Protein AF-V5GLG1-F1 (afdb_monomer_lite)

Radius of gyration: 17.47 Å; chains: 1; bounding box: 45×28×52 Å

Secondary structure (DSSP, 8-state):
---EEEEEEEETTTTEEE-PPPPS---HHHHHHHHHHHHHHHHHHHHHHHHHHHHTS-HHHHTT--S-GGGGG--EEEEEEEEE-SS-TTT---EEEEEEEEEEE-SSS-EEEEEEEETTS-HHHHHHHHHTTS----

Foldseek 3Di:
DDFFLWKWKDDPPVRDIDTDPDDPPPFPVSVVLVVVLVVVVVVVVVLVVVLVVVCPDDPVVVVVDPDDPVSVPDFKDKDKDKDFDPVDPDDSPDIWIKMWMKGWDPPPHTMIIITIGTPPDDPVVVVCSVCVPVPPDD

InterPro domains:
  IPR039151 Protein inturned [PTHR21082] (1-136)
  IPR043989 CCZ1/INTU/HPS4, third Longin domain [PF19033] (2-131)

pLDDT: mean 79.51, std 13.22, range [34.41, 96.25]

Organism: Anoplophora glabripennis (NCBI:txid217634)

Sequence (138 aa):
DNVLYHFVQLDTTEGILL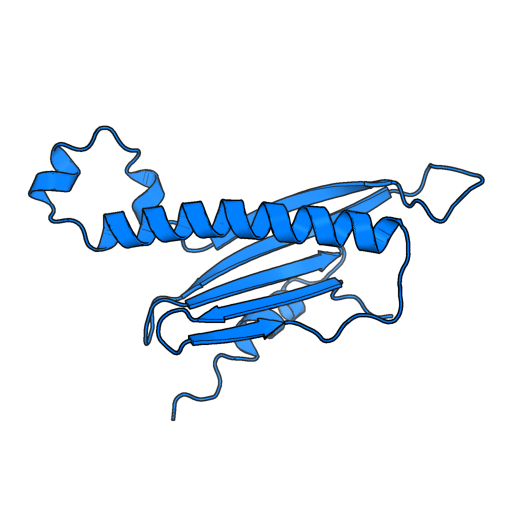CPPESKLQTQTYELILNNFRRCCQQIHTLFQNTLRFKNMPAQDMAKSVMNKSLIAIKEHGIIFECPYLEDKETKKYKVSYWVVGRLFYVPHPREMYVCYQDSIPQNLIEIAFKMNMGSMS

Structure (mmCIF, N/CA/C/O backbone):
data_AF-V5GLG1-F1
#
_entry.id   AF-V5GLG1-F1
#
loop_
_atom_site.group_PDB
_atom_site.id
_atom_site.type_symbol
_atom_site.label_atom_id
_atom_site.label_alt_id
_atom_site.label_comp_id
_atom_site.label_asym_id
_atom_site.label_entity_id
_atom_site.label_seq_id
_atom_site.pdbx_PDB_ins_code
_atom_site.Cartn_x
_atom_site.Cartn_y
_atom_site.Cartn_z
_atom_site.occupancy
_atom_site.B_iso_or_equiv
_atom_site.auth_seq_id
_atom_site.auth_comp_id
_atom_site.auth_asym_id
_atom_site.auth_atom_id
_atom_site.pdbx_PDB_model_num
ATOM 1 N N . ASP A 1 1 ? -15.078 -10.731 12.352 1.00 42.09 1 ASP A N 1
ATOM 2 C CA . ASP A 1 1 ? -14.175 -9.565 12.398 1.00 42.09 1 ASP A CA 1
ATOM 3 C C . ASP A 1 1 ? -13.697 -9.195 11.008 1.00 42.09 1 ASP A C 1
ATOM 5 O O . ASP A 1 1 ? -13.301 -10.077 10.256 1.00 42.09 1 ASP A O 1
ATOM 9 N N . ASN A 1 2 ? -13.802 -7.914 10.646 1.00 49.03 2 ASN A N 1
ATOM 10 C CA . ASN A 1 2 ? -13.253 -7.372 9.401 1.00 49.03 2 ASN A CA 1
ATOM 11 C C . ASN A 1 2 ? -11.792 -7.004 9.649 1.00 49.03 2 ASN A C 1
ATOM 13 O O . ASN A 1 2 ? -11.510 -6.136 10.468 1.00 49.03 2 ASN A O 1
ATOM 17 N N . VAL A 1 3 ? -10.878 -7.685 8.966 1.00 58.78 3 VAL A N 1
ATOM 18 C CA . VAL A 1 3 ? -9.446 -7.668 9.312 1.00 58.78 3 VAL A CA 1
ATOM 19 C C . VAL A 1 3 ? -8.579 -6.980 8.238 1.00 58.78 3 VAL A C 1
ATOM 21 O O . VAL A 1 3 ? -7.385 -6.744 8.419 1.00 58.78 3 VAL A O 1
ATOM 24 N N . LEU A 1 4 ? -9.215 -6.599 7.127 1.00 60.56 4 LEU A N 1
ATOM 25 C CA . LEU A 1 4 ? -8.702 -5.680 6.117 1.00 60.56 4 LEU A CA 1
ATOM 26 C C . LEU A 1 4 ? -9.282 -4.293 6.407 1.00 60.56 4 LEU A C 1
ATOM 28 O O . LEU A 1 4 ? -10.503 -4.131 6.392 1.00 60.56 4 LEU A O 1
ATOM 32 N N . TYR A 1 5 ? -8.426 -3.299 6.650 1.00 66.19 5 TYR A N 1
ATOM 33 C CA . TYR A 1 5 ? -8.899 -1.936 6.897 1.00 66.19 5 TYR A CA 1
ATOM 34 C C . TYR A 1 5 ? -9.304 -1.255 5.592 1.00 66.19 5 TYR A C 1
ATOM 36 O O . TYR A 1 5 ? -10.395 -0.690 5.523 1.00 66.19 5 TYR A O 1
ATOM 44 N N . HIS A 1 6 ? -8.448 -1.331 4.564 1.00 66.00 6 HIS A N 1
ATOM 45 C CA . HIS A 1 6 ? -8.675 -0.711 3.257 1.00 66.00 6 HIS A CA 1
ATOM 46 C C . HIS A 1 6 ? -7.876 -1.360 2.126 1.00 66.00 6 HIS A C 1
ATOM 48 O O . HIS A 1 6 ? -6.785 -1.889 2.330 1.00 66.00 6 HIS A O 1
ATOM 54 N N . PHE A 1 7 ? -8.411 -1.249 0.912 1.00 76.50 7 PHE A N 1
ATOM 55 C CA . PHE A 1 7 ? -7.797 -1.711 -0.328 1.00 76.50 7 PHE A CA 1
ATOM 56 C C . PHE A 1 7 ? -8.034 -0.686 -1.431 1.00 76.50 7 PHE A C 1
ATOM 58 O O . PHE A 1 7 ? -9.177 -0.287 -1.635 1.00 76.50 7 PHE A O 1
ATOM 65 N N . VAL A 1 8 ? -6.989 -0.280 -2.148 1.00 78.88 8 VAL A N 1
ATOM 66 C CA . VAL A 1 8 ? -7.105 0.595 -3.319 1.00 78.88 8 VAL A CA 1
ATOM 67 C C . VAL A 1 8 ? -6.268 0.038 -4.463 1.00 78.88 8 VAL A C 1
ATOM 69 O O . VAL A 1 8 ? -5.098 -0.291 -4.278 1.00 78.88 8 VAL A O 1
ATOM 72 N N . GLN A 1 9 ? -6.842 -0.017 -5.660 1.00 81.31 9 GLN A N 1
ATOM 73 C CA . GLN A 1 9 ? -6.105 -0.281 -6.893 1.00 81.31 9 GLN A CA 1
ATOM 74 C C . GLN A 1 9 ? -6.153 0.951 -7.786 1.00 81.31 9 GLN A C 1
ATOM 76 O O . GLN A 1 9 ? -7.229 1.497 -8.026 1.00 81.31 9 GLN A O 1
ATOM 81 N N . LEU A 1 10 ? -4.990 1.340 -8.300 1.00 78.12 10 LEU A N 1
ATOM 82 C CA . LEU A 1 10 ? -4.834 2.426 -9.251 1.00 78.12 10 LEU A CA 1
ATOM 83 C C . LEU A 1 10 ? -4.225 1.891 -10.549 1.00 78.12 10 LEU A C 1
ATOM 85 O O . LEU A 1 10 ? -3.095 1.399 -10.572 1.00 78.12 10 LEU A O 1
ATOM 89 N N . ASP A 1 11 ? -4.977 2.042 -11.630 1.00 78.69 11 ASP A N 1
ATOM 90 C CA . ASP A 1 11 ? -4.545 1.787 -12.994 1.00 78.69 11 ASP A CA 1
ATOM 91 C C . ASP A 1 11 ? -4.683 3.068 -13.814 1.00 78.69 11 ASP A C 1
ATOM 93 O O . ASP A 1 11 ? -5.767 3.447 -14.261 1.00 78.69 11 ASP A O 1
ATOM 97 N N . THR A 1 12 ? -3.575 3.783 -13.980 1.00 72.00 12 THR A N 1
ATOM 98 C CA . THR A 1 12 ? -3.570 5.040 -14.735 1.00 72.00 12 THR A CA 1
ATOM 99 C C . THR A 1 12 ? -3.608 4.822 -16.245 1.00 72.00 12 THR A C 1
ATOM 101 O O . THR A 1 12 ? -3.915 5.766 -16.968 1.00 72.00 12 THR A O 1
ATOM 104 N N . THR A 1 13 ? -3.319 3.607 -16.724 1.00 67.50 13 THR A N 1
ATOM 105 C CA . THR A 1 13 ? -3.329 3.273 -18.155 1.00 67.50 13 THR A CA 1
ATOM 106 C C . THR A 1 13 ? -4.757 3.037 -18.633 1.00 67.50 13 THR A C 1
ATOM 108 O O . THR A 1 13 ? -5.153 3.552 -19.675 1.00 67.50 13 THR A O 1
ATOM 111 N N . GLU A 1 14 ? -5.545 2.302 -17.848 1.00 70.19 14 GLU A N 1
ATOM 112 C CA . GLU A 1 14 ? -6.954 2.012 -18.144 1.00 70.19 14 GLU A CA 1
ATOM 113 C C . GLU A 1 14 ? -7.921 3.036 -17.528 1.00 70.19 14 GLU A C 1
ATOM 115 O O . GLU A 1 14 ? -9.118 3.009 -17.807 1.00 70.19 14 GLU A O 1
ATOM 120 N N . GLY A 1 15 ? -7.418 3.959 -16.699 1.00 68.50 15 GLY A N 1
ATOM 121 C CA . GLY A 1 15 ? -8.235 4.956 -16.005 1.00 68.50 15 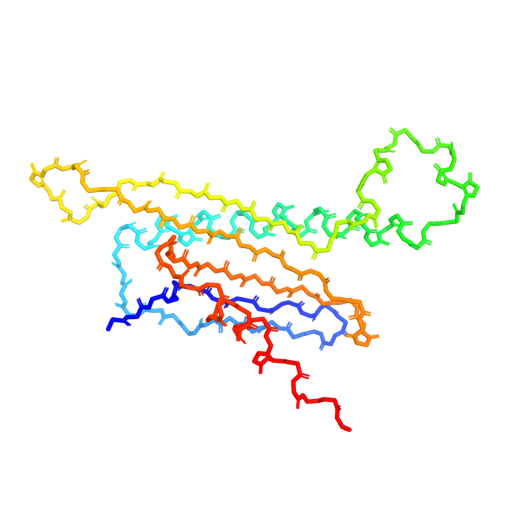GLY A CA 1
ATOM 122 C C . GLY A 1 15 ? -9.093 4.363 -14.883 1.00 68.50 15 GLY A C 1
ATOM 123 O O . GLY A 1 15 ? -10.145 4.912 -14.558 1.00 68.50 15 GLY A O 1
ATOM 124 N N . ILE A 1 16 ? -8.666 3.242 -14.293 1.00 74.12 16 ILE A N 1
ATOM 125 C CA . ILE A 1 16 ? -9.419 2.513 -13.269 1.00 74.12 16 ILE A CA 1
ATOM 126 C C . ILE A 1 16 ? -8.905 2.892 -11.878 1.00 74.12 16 ILE A C 1
ATOM 128 O O . ILE A 1 16 ? -7.731 2.713 -11.550 1.00 74.12 16 ILE A O 1
ATOM 132 N N . LEU A 1 17 ? -9.816 3.353 -11.022 1.00 73.81 17 LEU A N 1
ATOM 133 C CA . LEU A 1 17 ? -9.602 3.475 -9.582 1.00 73.81 17 LEU A CA 1
ATOM 134 C C . LEU A 1 17 ? -10.618 2.586 -8.867 1.00 73.81 17 LEU A C 1
ATOM 136 O O . LEU A 1 17 ? -11.814 2.872 -8.882 1.00 73.81 17 LEU A O 1
ATOM 140 N N . LEU A 1 18 ? -10.142 1.523 -8.222 1.00 73.88 18 LEU A N 1
ATOM 141 C CA . LEU A 1 18 ? -10.969 0.707 -7.336 1.00 73.88 18 LEU A CA 1
ATOM 142 C C . LEU A 1 18 ? -10.694 1.140 -5.906 1.00 73.88 18 LEU A C 1
ATOM 144 O O . LEU A 1 18 ? -9.579 0.987 -5.411 1.00 73.88 18 LEU A O 1
ATOM 148 N N . CYS A 1 19 ? -11.715 1.666 -5.246 1.00 72.62 19 CYS A N 1
ATOM 149 C CA . CYS A 1 19 ? -11.697 1.983 -3.829 1.00 72.62 19 CYS A CA 1
ATOM 150 C C . CYS A 1 19 ? -12.812 1.202 -3.122 1.00 72.62 19 CYS A C 1
ATOM 152 O O . CYS A 1 19 ? -13.821 0.854 -3.743 1.00 72.62 19 CYS A O 1
ATOM 154 N N . PRO A 1 20 ? -12.644 0.883 -1.831 1.00 67.31 20 PRO A N 1
ATOM 155 C CA . PRO A 1 20 ? -13.701 0.232 -1.089 1.00 67.31 20 PRO A CA 1
ATOM 156 C C . PRO A 1 20 ? -14.831 1.252 -0.859 1.00 67.31 20 PRO A C 1
ATOM 158 O O . PRO A 1 20 ? -14.553 2.451 -0.742 1.00 67.31 20 PRO A O 1
ATOM 161 N N . PRO A 1 21 ? -16.096 0.808 -0.781 1.00 64.19 21 PRO A N 1
ATOM 162 C CA . PRO A 1 21 ? -17.199 1.696 -0.435 1.00 64.19 21 PRO A CA 1
ATOM 163 C C . PRO A 1 21 ? -16.956 2.335 0.937 1.00 64.19 21 PRO A C 1
ATOM 165 O O . PRO A 1 21 ? -16.276 1.750 1.786 1.00 64.19 21 PRO A O 1
ATOM 168 N N . GLU A 1 22 ? -17.516 3.527 1.160 1.00 63.28 22 GLU A N 1
ATOM 169 C CA . GLU A 1 22 ? -17.405 4.209 2.451 1.00 63.28 22 GLU A CA 1
ATOM 170 C C . GLU A 1 22 ? -17.842 3.275 3.586 1.00 63.28 22 GLU A C 1
ATOM 172 O O . GLU A 1 22 ? -18.948 2.723 3.596 1.00 63.28 22 GLU A O 1
ATOM 177 N N . SER A 1 23 ? -16.932 3.060 4.536 1.00 62.09 23 SER A N 1
ATOM 178 C CA . SER A 1 23 ? -17.205 2.227 5.696 1.00 62.09 23 SER A CA 1
ATOM 179 C C . SER A 1 23 ? -18.205 2.931 6.605 1.00 62.09 23 SER A C 1
ATOM 181 O O . SER A 1 23 ? -18.049 4.104 6.938 1.00 62.09 23 SER A O 1
ATOM 183 N N . LYS A 1 24 ? -19.214 2.191 7.071 1.00 59.44 24 LYS A N 1
ATOM 184 C CA . LYS A 1 24 ? -20.166 2.683 8.080 1.00 59.44 24 LYS A CA 1
ATOM 185 C C . LYS A 1 24 ? -19.531 2.828 9.472 1.00 59.44 24 LYS A C 1
ATOM 187 O O . LYS A 1 24 ? -20.152 3.395 10.366 1.00 59.44 24 LYS A O 1
ATOM 192 N N . LEU A 1 25 ? -18.317 2.304 9.670 1.00 62.00 25 LEU A N 1
ATOM 193 C CA . LEU A 1 25 ? -17.547 2.421 10.908 1.00 62.00 25 LEU A CA 1
ATOM 194 C C . LEU A 1 25 ? -16.728 3.720 10.882 1.00 62.00 25 LEU A C 1
ATOM 196 O O . LEU A 1 25 ? -15.540 3.711 10.577 1.00 62.00 25 LEU A O 1
ATOM 200 N N . GLN A 1 26 ? -17.372 4.841 11.203 1.00 67.00 26 GLN A N 1
ATOM 201 C CA . GLN A 1 26 ? -16.717 6.145 11.365 1.00 67.00 26 GLN A CA 1
ATOM 202 C C . GLN A 1 26 ? -16.169 6.300 12.790 1.00 67.00 26 GLN A C 1
ATOM 204 O O . GLN A 1 26 ? -16.698 7.063 13.600 1.00 67.00 26 GLN A O 1
ATOM 209 N N . THR A 1 27 ? -15.140 5.525 13.134 1.00 82.00 27 THR A N 1
ATOM 210 C CA . THR A 1 27 ? -14.449 5.674 14.423 1.00 82.00 27 THR A CA 1
ATOM 211 C C . THR A 1 27 ? -13.242 6.607 14.283 1.00 82.00 27 THR A C 1
ATOM 213 O O . THR A 1 27 ? -12.683 6.760 13.196 1.00 82.00 27 THR A O 1
ATOM 216 N N . GLN A 1 28 ? -12.818 7.250 15.375 1.00 85.81 28 GLN A N 1
ATOM 217 C CA . GLN A 1 28 ? -11.699 8.202 15.338 1.00 85.81 28 GLN A CA 1
ATOM 218 C C . GLN A 1 28 ? -10.377 7.517 14.969 1.00 85.81 28 GLN A C 1
ATOM 220 O O . GLN A 1 28 ? -9.571 8.079 14.226 1.00 85.81 28 GLN A O 1
ATOM 225 N N . THR A 1 29 ? -10.158 6.291 15.446 1.00 86.31 29 THR A N 1
ATOM 226 C CA . THR A 1 29 ? -9.000 5.479 15.069 1.00 86.31 29 THR A CA 1
ATOM 227 C C . THR A 1 29 ? -9.043 5.092 13.601 1.00 86.31 29 THR A C 1
ATOM 229 O O . THR A 1 29 ? -8.013 5.175 12.937 1.00 86.31 29 THR A O 1
ATOM 232 N N . TYR A 1 30 ? -10.208 4.727 13.064 1.00 84.88 30 TYR A N 1
ATOM 233 C CA . TYR A 1 30 ? -10.320 4.387 11.649 1.00 84.88 30 TYR A CA 1
ATOM 234 C C . TYR A 1 30 ? -10.017 5.583 10.740 1.00 84.88 30 TYR A C 1
ATOM 236 O O . TYR A 1 30 ? -9.241 5.445 9.798 1.00 84.88 30 TYR A O 1
ATOM 244 N N . GLU A 1 31 ? -10.524 6.774 11.069 1.00 87.56 31 GLU A N 1
ATOM 245 C CA . GLU A 1 31 ? -10.197 8.015 10.351 1.00 87.56 31 GLU A CA 1
ATOM 246 C C . GLU A 1 31 ? -8.697 8.343 10.400 1.00 87.56 31 GLU A C 1
ATOM 248 O O . GLU A 1 31 ? -8.102 8.754 9.399 1.00 87.56 31 GLU A O 1
ATOM 253 N N . LEU A 1 32 ? -8.041 8.124 11.544 1.00 89.69 32 LEU A N 1
ATOM 254 C CA . LEU A 1 32 ? -6.591 8.290 11.662 1.00 89.69 32 LEU A CA 1
ATOM 255 C C . LEU A 1 32 ? -5.832 7.313 10.749 1.00 89.69 32 LEU A C 1
ATOM 257 O O . LEU A 1 32 ? -4.929 7.730 10.018 1.00 89.69 32 LEU A O 1
ATOM 261 N N . ILE A 1 33 ? -6.214 6.032 10.762 1.00 89.88 33 ILE A N 1
ATOM 262 C CA . ILE A 1 33 ? -5.640 4.991 9.896 1.00 89.88 33 ILE A CA 1
ATOM 263 C C . ILE A 1 33 ? -5.831 5.364 8.425 1.00 89.88 33 ILE A C 1
ATOM 265 O O . ILE A 1 33 ? -4.882 5.307 7.646 1.00 89.88 33 ILE A O 1
ATOM 269 N N . LEU A 1 34 ? -7.029 5.810 8.049 1.00 88.56 34 LEU A N 1
ATOM 270 C CA . LEU A 1 34 ? -7.373 6.232 6.695 1.00 88.56 34 LEU A CA 1
ATOM 271 C C . LEU A 1 34 ? -6.528 7.399 6.194 1.00 88.56 34 LEU A C 1
ATOM 273 O O . LEU A 1 34 ? -6.027 7.374 5.068 1.00 88.56 34 LEU A O 1
ATOM 277 N N . ASN A 1 35 ? -6.353 8.424 7.024 1.00 90.69 35 ASN A N 1
ATOM 278 C CA . ASN A 1 35 ? -5.540 9.583 6.675 1.00 90.69 35 ASN A CA 1
ATOM 279 C C . ASN A 1 35 ? -4.067 9.199 6.490 1.00 90.69 35 ASN A C 1
ATOM 281 O O . ASN A 1 35 ? -3.437 9.614 5.512 1.00 90.69 35 ASN A O 1
ATOM 285 N N . ASN A 1 36 ? -3.538 8.345 7.370 1.00 93.44 36 ASN A N 1
ATOM 286 C CA . ASN A 1 36 ? -2.186 7.808 7.230 1.00 93.44 36 ASN A CA 1
ATOM 287 C C . ASN A 1 36 ? -2.050 6.941 5.976 1.00 93.44 36 ASN A C 1
ATOM 289 O O . ASN A 1 36 ? -1.082 7.100 5.234 1.00 93.44 36 ASN A O 1
ATOM 293 N N . PHE A 1 37 ? -3.036 6.087 5.693 1.00 91.94 37 PHE A N 1
ATOM 294 C CA . PHE A 1 37 ? -3.079 5.258 4.494 1.00 91.94 37 PHE A CA 1
ATOM 295 C C . PHE A 1 37 ? -3.026 6.107 3.224 1.00 91.94 37 PHE A C 1
ATOM 297 O O . PHE A 1 37 ? -2.160 5.878 2.382 1.00 91.94 37 PHE A O 1
ATOM 304 N N . ARG A 1 38 ? -3.874 7.137 3.104 1.00 91.38 38 ARG A N 1
ATOM 305 C CA . ARG A 1 38 ? -3.893 8.047 1.944 1.00 91.38 38 ARG A CA 1
ATOM 306 C C . ARG A 1 38 ? -2.548 8.740 1.738 1.00 91.38 38 ARG A C 1
ATOM 308 O O . ARG A 1 38 ? -2.021 8.737 0.626 1.00 91.38 38 ARG A O 1
ATOM 315 N N . ARG A 1 39 ? -1.971 9.296 2.808 1.00 94.38 39 ARG A N 1
ATOM 316 C CA . ARG A 1 39 ? -0.657 9.953 2.761 1.00 94.38 39 ARG A CA 1
ATOM 317 C C . ARG A 1 39 ? 0.445 8.976 2.354 1.00 94.38 39 ARG A C 1
ATOM 319 O O . ARG A 1 39 ? 1.268 9.301 1.504 1.00 94.38 39 ARG A O 1
ATOM 326 N N . CYS A 1 40 ? 0.443 7.779 2.931 1.00 95.25 40 CYS A N 1
ATOM 327 C CA . CYS A 1 40 ? 1.424 6.745 2.633 1.00 95.25 40 CYS A CA 1
ATOM 328 C C . CYS A 1 40 ? 1.319 6.276 1.173 1.00 95.25 40 CYS A C 1
ATOM 330 O O . CYS A 1 40 ? 2.331 6.214 0.478 1.00 95.25 40 CYS A O 1
ATOM 332 N N . CYS A 1 41 ? 0.101 6.066 0.659 1.00 93.81 41 CYS A N 1
ATOM 333 C CA . CYS A 1 41 ? -0.123 5.736 -0.750 1.00 93.81 41 CYS A CA 1
ATOM 334 C C . CYS A 1 41 ? 0.473 6.794 -1.685 1.00 93.81 41 CYS A C 1
ATOM 336 O O . CYS A 1 41 ? 1.126 6.437 -2.655 1.00 93.81 41 CYS A O 1
ATOM 338 N N . GLN A 1 42 ? 0.331 8.090 -1.382 1.00 93.62 42 GLN A N 1
ATOM 339 C CA . GLN A 1 42 ? 0.932 9.163 -2.192 1.00 93.62 42 GLN A CA 1
ATOM 340 C C . GLN A 1 42 ? 2.468 9.121 -2.186 1.00 93.62 42 GLN A C 1
ATOM 342 O O . GLN A 1 42 ? 3.110 9.371 -3.213 1.00 93.62 42 GLN A O 1
ATOM 347 N N . GLN A 1 43 ? 3.072 8.797 -1.040 1.00 94.25 43 GLN A N 1
ATOM 348 C CA . GLN A 1 43 ? 4.525 8.654 -0.925 1.00 94.25 43 GLN A CA 1
ATOM 349 C C . GLN A 1 43 ? 5.025 7.456 -1.738 1.00 94.25 43 GLN A C 1
ATOM 351 O O . GLN A 1 43 ? 5.980 7.589 -2.505 1.00 94.25 43 GLN A O 1
ATOM 356 N N . ILE A 1 44 ? 4.350 6.311 -1.617 1.00 94.88 44 ILE A N 1
ATOM 357 C CA . ILE A 1 44 ? 4.687 5.096 -2.360 1.00 94.88 44 ILE A CA 1
ATOM 358 C C . ILE A 1 44 ? 4.458 5.293 -3.864 1.00 94.88 44 ILE A C 1
ATOM 360 O O . ILE A 1 44 ? 5.321 4.932 -4.658 1.00 94.88 44 ILE A O 1
ATOM 364 N N . HIS A 1 45 ? 3.363 5.941 -4.259 1.00 93.56 45 HIS A N 1
ATOM 365 C CA . HIS A 1 45 ? 3.097 6.308 -5.648 1.00 93.56 45 HIS A CA 1
ATOM 366 C C . HIS A 1 45 ? 4.247 7.132 -6.227 1.00 93.56 45 HIS A C 1
ATOM 368 O O . HIS A 1 45 ? 4.809 6.780 -7.257 1.00 93.56 45 HIS A O 1
ATOM 374 N N . THR A 1 46 ? 4.679 8.188 -5.530 1.00 92.12 46 THR A N 1
ATOM 375 C CA . THR A 1 46 ? 5.826 9.006 -5.965 1.00 92.12 46 THR A CA 1
ATOM 376 C C . THR A 1 46 ? 7.085 8.155 -6.152 1.00 92.12 46 THR A C 1
ATOM 378 O O . THR A 1 46 ? 7.824 8.331 -7.124 1.00 92.12 46 THR A O 1
ATOM 381 N N . LEU A 1 47 ? 7.320 7.201 -5.250 1.00 91.38 47 LEU A N 1
ATOM 382 C CA . LEU A 1 47 ? 8.430 6.262 -5.351 1.00 91.38 47 LEU A CA 1
ATOM 383 C C . LEU A 1 47 ? 8.307 5.376 -6.603 1.00 91.38 47 LEU A C 1
ATOM 385 O O . LEU A 1 47 ? 9.272 5.272 -7.359 1.00 91.38 47 LEU A O 1
ATOM 389 N N . PHE A 1 48 ? 7.135 4.803 -6.874 1.00 92.19 48 PHE A N 1
ATOM 390 C CA . PHE A 1 48 ? 6.890 3.977 -8.059 1.00 92.19 48 PHE A CA 1
ATOM 391 C C . PHE A 1 48 ? 6.977 4.759 -9.365 1.00 92.19 48 PHE A C 1
ATOM 393 O O . PHE A 1 48 ? 7.571 4.276 -10.329 1.00 92.19 48 PHE A O 1
ATOM 400 N N . GLN A 1 49 ? 6.481 5.994 -9.395 1.00 89.50 49 GLN A N 1
ATOM 401 C CA . GLN A 1 49 ? 6.633 6.876 -10.549 1.00 89.50 49 GLN A CA 1
ATOM 402 C C . GLN A 1 49 ? 8.107 7.174 -10.831 1.00 89.50 49 GLN A C 1
ATOM 404 O O . GLN A 1 49 ? 8.528 7.152 -11.989 1.00 89.50 49 GLN A O 1
ATOM 409 N N . ASN A 1 50 ? 8.923 7.371 -9.792 1.00 87.50 50 ASN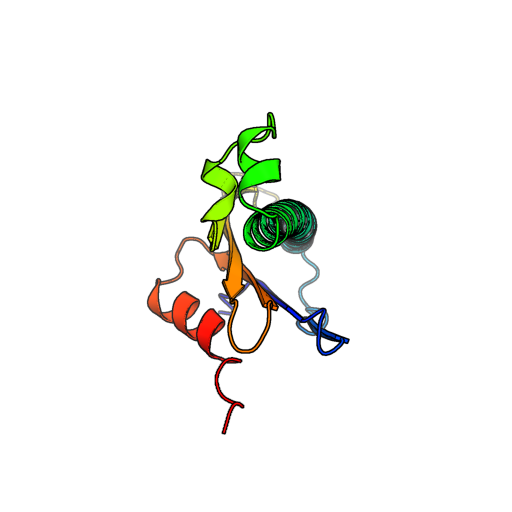 A N 1
ATOM 410 C CA . ASN A 1 50 ? 10.369 7.489 -9.959 1.00 87.50 50 ASN A CA 1
ATOM 411 C C . ASN A 1 50 ? 10.958 6.194 -10.535 1.00 87.50 50 ASN A C 1
ATOM 413 O O . ASN A 1 50 ? 11.665 6.253 -11.540 1.00 87.50 50 ASN A O 1
ATOM 417 N N . THR A 1 51 ? 10.615 5.028 -9.978 1.00 86.75 51 THR A N 1
ATOM 418 C CA . THR A 1 51 ? 11.040 3.716 -10.497 1.00 86.75 51 THR A CA 1
ATOM 419 C C . THR A 1 51 ? 10.694 3.531 -11.979 1.00 86.75 51 THR A C 1
ATOM 421 O O . THR A 1 51 ? 11.548 3.109 -12.761 1.00 86.75 51 THR A O 1
ATOM 424 N N . LEU A 1 52 ? 9.471 3.872 -12.394 1.00 86.69 52 LEU A N 1
ATOM 425 C CA . LEU A 1 52 ? 9.015 3.777 -13.784 1.00 86.69 52 LEU A CA 1
ATOM 426 C C . LEU A 1 52 ? 9.772 4.738 -14.705 1.00 86.69 52 LEU A C 1
ATOM 428 O O . LEU A 1 52 ? 10.228 4.329 -15.774 1.00 86.69 52 LEU A O 1
ATOM 432 N N . ARG A 1 53 ? 9.960 5.993 -14.278 1.00 84.81 53 ARG A N 1
ATOM 433 C CA . ARG A 1 53 ? 10.749 6.988 -15.019 1.00 84.81 53 ARG A CA 1
ATOM 434 C C . ARG A 1 53 ? 12.176 6.514 -15.243 1.00 84.81 53 ARG A C 1
ATOM 436 O O . ARG A 1 53 ? 12.676 6.637 -16.356 1.00 84.81 53 ARG A O 1
ATOM 443 N N . PHE A 1 54 ? 12.809 5.934 -14.224 1.00 80.81 54 PHE A N 1
ATOM 444 C CA . PHE A 1 54 ? 14.133 5.350 -14.386 1.00 80.81 54 PHE A CA 1
ATOM 445 C C . PHE A 1 54 ? 14.116 4.187 -15.366 1.00 80.81 54 PHE A C 1
ATOM 447 O O . PHE A 1 54 ? 14.900 4.173 -16.303 1.00 80.81 54 PHE A O 1
ATOM 454 N N . LYS A 1 55 ? 13.216 3.221 -15.191 1.00 80.12 55 LYS A N 1
ATOM 455 C CA . LYS A 1 55 ? 13.164 2.041 -16.060 1.00 80.12 55 LYS A CA 1
ATOM 456 C C . LYS A 1 55 ? 13.040 2.400 -17.550 1.00 80.12 55 LYS A C 1
ATOM 458 O O . LYS A 1 55 ? 13.572 1.677 -18.384 1.00 80.12 55 LYS A O 1
ATOM 463 N N . ASN A 1 56 ? 12.381 3.516 -17.863 1.00 80.38 56 ASN A N 1
ATOM 464 C CA . ASN A 1 56 ? 12.188 4.007 -19.228 1.00 80.38 56 ASN A CA 1
ATOM 465 C C . ASN A 1 56 ? 13.279 4.991 -19.702 1.00 80.38 56 ASN A C 1
ATOM 467 O O . ASN A 1 56 ? 13.254 5.414 -20.857 1.00 80.38 56 ASN A O 1
ATOM 471 N N . MET A 1 57 ? 14.220 5.383 -18.838 1.00 81.94 57 MET A N 1
ATOM 472 C CA . MET A 1 57 ? 15.290 6.320 -19.177 1.00 81.94 57 MET A CA 1
ATOM 473 C C . MET A 1 57 ? 16.399 5.616 -19.983 1.00 81.94 57 MET A C 1
ATOM 475 O O . MET A 1 57 ? 16.834 4.525 -19.604 1.00 81.94 57 MET A O 1
ATOM 479 N N . PRO A 1 58 ? 16.925 6.237 -21.055 1.00 80.31 58 PRO A N 1
ATOM 480 C CA . PRO A 1 58 ? 18.074 5.707 -21.782 1.00 80.31 58 PRO A CA 1
ATOM 481 C C . PRO A 1 58 ? 19.304 5.532 -20.877 1.00 80.31 58 PRO A C 1
ATOM 483 O O . PRO A 1 58 ? 19.613 6.389 -20.046 1.00 80.31 58 PRO A O 1
ATOM 486 N N . ALA A 1 59 ? 20.071 4.457 -21.084 1.00 76.19 59 ALA A N 1
ATOM 487 C CA . ALA A 1 59 ? 21.240 4.126 -20.258 1.00 76.19 59 ALA A CA 1
ATOM 488 C C . ALA A 1 59 ? 22.294 5.255 -20.187 1.00 76.19 59 ALA A C 1
ATOM 490 O O . ALA A 1 59 ? 22.939 5.453 -19.156 1.00 76.19 59 ALA A O 1
ATOM 491 N N . GLN A 1 60 ? 22.433 6.029 -21.267 1.00 76.75 60 GLN A N 1
ATOM 492 C CA . GLN A 1 60 ? 23.332 7.185 -21.350 1.00 76.75 60 GLN A CA 1
ATOM 493 C C . GLN A 1 60 ? 22.940 8.342 -20.417 1.00 76.75 60 GLN A C 1
ATOM 495 O O . GLN A 1 60 ? 23.817 9.031 -19.894 1.00 76.75 60 GLN A O 1
ATOM 500 N N . ASP A 1 61 ? 21.643 8.529 -20.173 1.00 76.69 61 ASP A N 1
ATOM 501 C CA . ASP A 1 61 ? 21.119 9.588 -19.306 1.00 76.69 61 ASP A CA 1
ATOM 502 C C . ASP A 1 61 ? 21.086 9.119 -17.847 1.00 76.69 61 ASP A C 1
ATOM 504 O O . ASP A 1 61 ? 21.406 9.879 -16.932 1.00 76.69 61 ASP A O 1
ATOM 508 N N . MET A 1 62 ? 20.851 7.821 -17.626 1.00 74.19 62 MET A N 1
ATOM 509 C CA . MET A 1 62 ? 21.013 7.184 -16.315 1.00 74.19 62 MET A CA 1
ATOM 510 C C . MET A 1 62 ? 22.433 7.300 -15.761 1.00 74.19 62 MET A C 1
ATOM 512 O O . MET A 1 62 ? 22.608 7.496 -14.559 1.00 74.19 62 MET A O 1
ATOM 516 N N . ALA A 1 63 ? 23.454 7.165 -16.610 1.00 70.25 63 ALA A N 1
ATOM 517 C CA . ALA A 1 63 ? 24.851 7.270 -16.191 1.00 70.25 63 ALA A CA 1
ATOM 518 C C . ALA A 1 63 ? 25.222 8.681 -15.698 1.00 70.25 63 ALA A C 1
ATOM 520 O O . ALA A 1 63 ? 26.117 8.812 -14.866 1.00 70.25 63 ALA A O 1
ATOM 521 N N . LYS A 1 64 ? 24.519 9.712 -16.183 1.00 75.19 64 LYS A N 1
ATOM 522 C CA . LYS A 1 64 ? 24.739 11.128 -15.847 1.00 75.19 64 LYS A CA 1
ATOM 523 C C . LYS A 1 64 ? 23.848 11.628 -14.705 1.00 75.19 64 LYS A C 1
ATOM 525 O O . LYS A 1 64 ? 24.067 12.718 -14.187 1.00 75.19 64 LYS A O 1
ATOM 530 N N . SER A 1 65 ? 22.837 10.852 -14.322 1.00 70.75 65 SER A N 1
ATOM 531 C CA . SER A 1 65 ? 21.893 11.206 -13.266 1.00 70.75 65 SER A CA 1
ATOM 532 C C . SER A 1 65 ? 22.531 11.100 -11.874 1.00 70.75 65 SER A C 1
ATOM 534 O O . SER A 1 65 ? 23.089 10.066 -11.513 1.00 70.75 65 SER A O 1
ATOM 536 N N . VAL A 1 66 ? 22.363 12.148 -11.058 1.00 69.69 66 VAL A N 1
ATOM 537 C CA . VAL A 1 66 ? 22.761 12.194 -9.631 1.00 69.69 66 VAL A CA 1
ATOM 538 C C . VAL A 1 66 ? 21.795 11.384 -8.741 1.00 69.69 66 VAL A C 1
ATOM 540 O O . VAL A 1 66 ? 22.016 11.215 -7.546 1.00 69.69 66 VAL A O 1
ATOM 543 N N . MET A 1 67 ? 20.696 10.872 -9.305 1.00 62.69 67 MET A N 1
ATOM 544 C CA . MET A 1 67 ? 19.673 10.156 -8.545 1.00 62.69 67 MET A CA 1
ATOM 545 C C . MET A 1 67 ? 20.060 8.705 -8.207 1.00 62.69 67 MET A C 1
ATOM 547 O O . MET A 1 67 ? 20.776 8.033 -8.950 1.00 62.69 67 MET A O 1
ATOM 551 N N . ASN A 1 68 ? 19.542 8.208 -7.079 1.00 65.88 68 ASN A N 1
ATOM 552 C CA . ASN A 1 68 ? 19.896 6.906 -6.517 1.00 65.88 68 ASN A CA 1
ATOM 553 C C . ASN A 1 68 ? 19.422 5.730 -7.396 1.00 65.88 68 ASN A C 1
ATOM 555 O O . ASN A 1 68 ? 18.224 5.490 -7.551 1.00 65.88 68 ASN A O 1
ATOM 559 N N . LYS A 1 69 ? 20.376 4.948 -7.914 1.00 67.25 69 LYS A N 1
ATOM 560 C CA . LYS A 1 69 ? 20.133 3.780 -8.779 1.00 67.25 69 LYS A CA 1
ATOM 561 C C . LYS A 1 69 ? 19.414 2.620 -8.073 1.00 67.25 69 LYS A C 1
ATOM 563 O O . LYS A 1 69 ? 18.891 1.742 -8.753 1.00 67.25 69 LYS A O 1
ATOM 568 N N . SER A 1 70 ? 19.329 2.608 -6.739 1.00 66.38 70 SER A N 1
ATOM 569 C CA . SER A 1 70 ? 18.531 1.609 -6.009 1.00 66.38 70 SER A CA 1
ATOM 570 C C . SER A 1 70 ? 17.023 1.745 -6.264 1.00 66.38 70 SER A C 1
ATOM 572 O O . SER A 1 70 ? 16.292 0.764 -6.148 1.00 66.38 70 SER A O 1
ATOM 574 N N . LEU A 1 71 ? 16.555 2.927 -6.691 1.00 65.44 71 LEU A N 1
ATOM 575 C CA . LEU A 1 71 ? 15.143 3.198 -6.983 1.00 65.44 71 LEU A CA 1
ATOM 576 C C . LEU A 1 71 ? 14.632 2.478 -8.244 1.00 65.44 71 LEU A C 1
ATOM 578 O O . LEU A 1 71 ? 13.426 2.404 -8.449 1.00 65.44 71 LEU A O 1
ATOM 582 N N . ILE A 1 72 ? 15.514 1.923 -9.082 1.00 65.69 72 ILE A N 1
ATOM 583 C CA . ILE A 1 72 ? 15.166 1.280 -10.366 1.00 65.69 72 ILE A CA 1
ATOM 584 C C . ILE A 1 72 ? 14.459 -0.073 -10.158 1.00 65.69 72 ILE A C 1
ATOM 586 O O . ILE A 1 72 ? 13.723 -0.537 -11.028 1.00 65.69 72 ILE A O 1
ATOM 590 N N . ALA A 1 73 ? 14.664 -0.713 -9.004 1.00 72.00 73 ALA A N 1
ATOM 591 C CA . ALA A 1 73 ? 14.219 -2.083 -8.749 1.00 72.00 73 ALA A CA 1
ATOM 592 C C . ALA A 1 73 ? 13.051 -2.198 -7.757 1.00 72.00 73 ALA A C 1
ATOM 594 O O . ALA A 1 73 ? 12.656 -3.317 -7.421 1.00 72.00 73 ALA A O 1
ATOM 595 N N . ILE A 1 74 ? 12.498 -1.083 -7.270 1.00 80.75 74 ILE A N 1
ATOM 596 C CA . ILE A 1 74 ? 11.484 -1.138 -6.214 1.00 80.75 74 ILE A CA 1
ATOM 597 C C . ILE A 1 74 ? 10.133 -1.545 -6.805 1.00 80.75 74 ILE A C 1
ATOM 599 O O . ILE A 1 74 ? 9.497 -0.791 -7.534 1.00 80.75 74 ILE A O 1
ATOM 603 N N . LYS A 1 75 ? 9.698 -2.763 -6.476 1.00 88.94 75 LYS A N 1
ATOM 604 C CA . LYS A 1 75 ? 8.393 -3.316 -6.878 1.00 88.94 75 LYS A CA 1
ATOM 605 C C . LYS A 1 75 ? 7.375 -3.333 -5.747 1.00 88.94 75 LYS A C 1
ATOM 607 O O . LYS A 1 75 ? 6.196 -3.553 -5.989 1.00 88.94 75 LYS A O 1
ATOM 612 N N . GLU A 1 76 ? 7.829 -3.127 -4.520 1.00 93.06 76 GLU A N 1
ATOM 613 C CA . GLU A 1 76 ? 7.001 -3.154 -3.327 1.00 93.06 76 GLU A CA 1
ATOM 614 C C . GLU A 1 76 ? 7.605 -2.227 -2.277 1.00 93.06 76 GLU A C 1
ATOM 616 O O . GLU A 1 76 ? 8.829 -2.146 -2.141 1.00 93.06 76 GLU A O 1
ATOM 621 N N . HIS A 1 77 ? 6.747 -1.521 -1.551 1.00 94.19 77 HIS A N 1
ATOM 622 C CA . HIS A 1 77 ? 7.146 -0.716 -0.409 1.00 94.19 77 HIS A CA 1
ATOM 623 C C . HIS A 1 77 ? 6.093 -0.832 0.688 1.00 94.19 77 HIS A C 1
ATOM 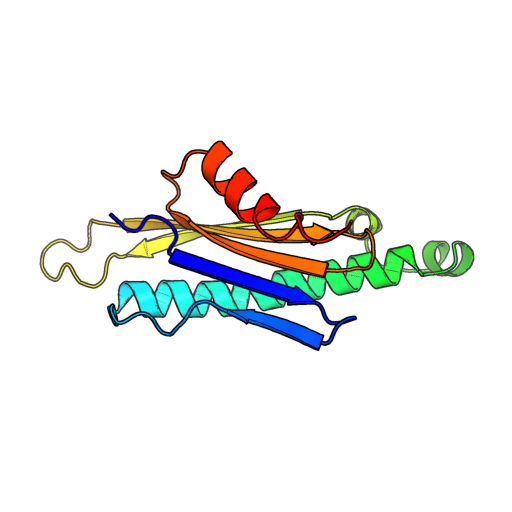625 O O . HIS A 1 77 ? 4.913 -0.582 0.443 1.00 94.19 77 HIS A O 1
ATOM 631 N N . GLY A 1 78 ? 6.532 -1.216 1.885 1.00 94.56 78 GLY A N 1
ATOM 632 C CA . GLY A 1 78 ? 5.687 -1.382 3.061 1.00 94.56 78 GLY A CA 1
ATOM 633 C C . GLY A 1 78 ? 6.143 -0.484 4.204 1.00 94.56 78 GLY A C 1
ATOM 634 O O . GLY A 1 78 ? 7.341 -0.360 4.456 1.00 94.56 78 GLY A O 1
ATOM 635 N N . ILE A 1 79 ? 5.186 0.121 4.902 1.00 96.25 79 ILE A N 1
ATOM 636 C CA . ILE A 1 79 ? 5.415 0.928 6.103 1.00 96.25 79 ILE A CA 1
ATOM 637 C C . ILE A 1 79 ? 4.486 0.419 7.203 1.00 96.25 79 ILE A C 1
ATOM 639 O O . ILE A 1 79 ? 3.278 0.306 6.985 1.00 96.25 79 ILE A O 1
ATOM 643 N N . ILE A 1 80 ? 5.047 0.133 8.379 1.00 95.69 80 ILE A N 1
ATOM 644 C CA . ILE A 1 80 ? 4.280 -0.185 9.584 1.00 95.69 80 ILE A CA 1
ATOM 645 C C . ILE A 1 80 ? 3.995 1.095 10.371 1.00 95.69 80 ILE A C 1
ATOM 647 O O . ILE A 1 80 ? 4.866 1.951 10.540 1.00 95.69 80 ILE A O 1
ATOM 651 N N . PHE A 1 81 ? 2.766 1.223 10.849 1.00 95.06 81 PHE A N 1
ATOM 652 C CA . PHE A 1 8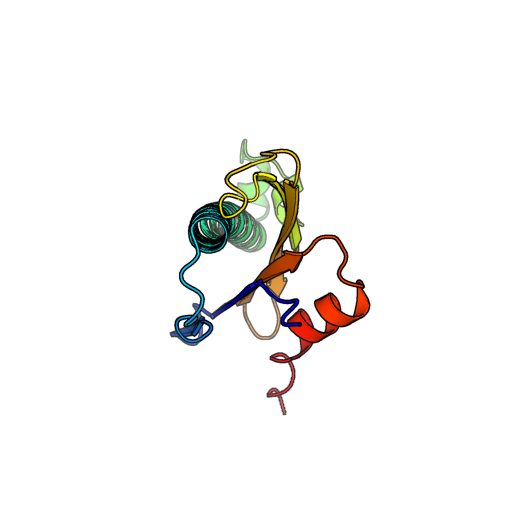1 ? 2.305 2.315 11.690 1.00 95.06 81 PHE A CA 1
ATOM 653 C C . PHE A 1 81 ? 1.850 1.764 13.033 1.00 95.06 81 PHE A C 1
ATOM 655 O O . PHE A 1 81 ? 1.225 0.710 13.103 1.00 95.06 81 PHE A O 1
ATOM 662 N N . GLU A 1 82 ? 2.098 2.536 14.085 1.00 94.00 82 GLU A N 1
ATOM 663 C CA . GLU A 1 82 ? 1.544 2.301 15.411 1.00 94.00 82 GLU A CA 1
ATOM 664 C C . GLU A 1 82 ? 0.804 3.568 15.854 1.00 94.00 82 GLU A C 1
ATOM 666 O O . GLU A 1 82 ? 1.367 4.666 15.832 1.00 94.00 82 GLU A O 1
ATOM 671 N N . CYS A 1 83 ? -0.467 3.446 16.235 1.00 89.38 83 CYS A N 1
ATOM 672 C CA . CYS A 1 83 ? -1.263 4.567 16.733 1.00 89.38 83 CYS A CA 1
ATOM 673 C C . CYS A 1 83 ? -2.115 4.162 17.945 1.00 89.38 83 CYS A C 1
ATOM 675 O O . CYS A 1 83 ? -2.426 2.983 18.112 1.00 89.38 83 CYS A O 1
ATOM 677 N N . PRO A 1 84 ? -2.510 5.106 18.814 1.00 87.81 84 PRO A N 1
ATOM 678 C CA . PRO A 1 84 ? -3.419 4.800 19.912 1.00 87.81 84 PRO A CA 1
ATOM 679 C C . PRO A 1 84 ? -4.804 4.382 19.397 1.00 87.81 84 PRO A C 1
ATOM 681 O O . PRO A 1 84 ? -5.281 4.877 18.372 1.00 87.81 84 PRO A O 1
ATOM 684 N N . TYR A 1 85 ? -5.460 3.499 20.144 1.00 85.88 85 TYR A N 1
ATOM 685 C CA . TYR A 1 85 ? -6.885 3.224 20.003 1.00 85.88 85 TYR A CA 1
ATOM 686 C C . TYR A 1 85 ? -7.668 4.337 20.714 1.00 85.88 85 TYR A C 1
ATOM 688 O O . TYR A 1 85 ? -7.556 4.509 21.927 1.00 85.88 85 TYR A O 1
ATOM 696 N N . LEU A 1 86 ? -8.381 5.158 19.946 1.00 84.38 86 LEU A N 1
ATOM 697 C CA . LEU A 1 86 ? -8.957 6.433 20.378 1.00 84.38 86 LEU A CA 1
ATOM 698 C C . LEU A 1 86 ? -10.361 6.271 20.964 1.00 84.38 86 LEU A C 1
ATOM 700 O O . LEU A 1 86 ? -10.862 7.176 21.628 1.00 84.38 86 LEU A O 1
ATOM 704 N N . GLU A 1 87 ? -10.995 5.122 20.748 1.00 82.62 87 GLU A N 1
ATOM 705 C CA . GLU A 1 87 ? -12.314 4.816 21.289 1.00 82.62 87 GLU A CA 1
ATOM 706 C C . GLU A 1 87 ? -12.254 4.363 22.757 1.00 82.62 87 GLU A C 1
ATOM 708 O O . GLU A 1 87 ? -13.266 4.448 23.454 1.00 82.62 87 GLU A O 1
ATOM 713 N N . ASP A 1 88 ? -11.087 3.935 23.259 1.00 74.38 88 ASP A N 1
ATOM 714 C CA . ASP A 1 88 ? -10.901 3.633 24.682 1.00 74.38 88 ASP A CA 1
ATOM 715 C C . ASP A 1 88 ? -10.560 4.907 25.474 1.00 74.38 88 ASP A C 1
ATOM 717 O O . ASP A 1 88 ? -9.430 5.408 25.471 1.00 74.38 88 ASP A O 1
ATOM 721 N N . LYS A 1 89 ? -11.574 5.434 26.169 1.00 64.38 89 LYS A N 1
ATOM 722 C CA . LYS A 1 89 ? -11.481 6.655 26.981 1.00 64.38 89 LYS A CA 1
ATOM 723 C C . LYS A 1 89 ? -10.800 6.445 28.334 1.00 64.38 89 LYS A C 1
ATOM 725 O O . LYS A 1 89 ? -10.397 7.438 28.938 1.00 64.38 89 LYS A O 1
ATOM 730 N N . GLU A 1 90 ? -10.666 5.209 28.814 1.00 63.38 90 GLU A N 1
ATOM 731 C CA . GLU A 1 90 ? -10.243 4.946 30.193 1.00 63.38 90 GLU A CA 1
ATOM 732 C C . GLU A 1 90 ? -8.777 4.540 30.315 1.00 63.38 90 GLU A C 1
ATOM 734 O O . GLU A 1 90 ? -8.132 4.941 31.283 1.00 63.38 90 GLU A O 1
ATOM 739 N N . THR A 1 91 ? -8.208 3.800 29.353 1.00 58.81 91 THR A N 1
ATOM 740 C CA . THR A 1 91 ? -6.859 3.244 29.562 1.00 58.81 91 THR A CA 1
ATOM 741 C C . THR A 1 91 ? -5.758 3.781 28.654 1.00 58.81 91 THR A C 1
ATOM 743 O O . THR A 1 91 ? -4.595 3.653 29.039 1.00 58.81 91 THR A O 1
ATOM 746 N N . LYS A 1 92 ? -6.060 4.389 27.486 1.00 58.69 92 LYS A N 1
ATOM 747 C CA . LYS A 1 92 ? -5.083 4.839 26.449 1.00 58.69 92 LYS A CA 1
ATOM 748 C C . LYS A 1 92 ? -3.935 3.844 26.154 1.00 58.69 92 LYS A C 1
ATOM 750 O O . LYS A 1 92 ? -2.935 4.210 25.539 1.00 58.69 92 LYS A O 1
ATOM 755 N N . LYS A 1 93 ? -4.043 2.594 26.614 1.00 64.94 93 LYS A N 1
ATOM 756 C CA . LYS A 1 93 ? -2.965 1.598 26.609 1.00 64.94 93 LYS A CA 1
ATOM 757 C C . LYS A 1 93 ? -2.999 0.751 25.352 1.00 64.94 93 LYS A C 1
ATOM 759 O O . LYS A 1 93 ? -1.959 0.232 24.954 1.00 64.94 93 LYS A O 1
ATOM 764 N N . TYR A 1 94 ? -4.168 0.620 24.732 1.00 79.06 94 TYR A N 1
ATOM 765 C CA . TYR A 1 94 ? -4.311 -0.146 23.509 1.00 79.06 94 TYR A CA 1
ATOM 766 C C . TYR A 1 94 ? -3.766 0.648 22.331 1.00 79.06 94 TYR A C 1
ATOM 768 O O . TYR A 1 94 ? -4.176 1.779 22.058 1.00 79.06 94 TYR A O 1
ATOM 776 N N . LYS A 1 95 ? -2.810 0.033 21.647 1.00 86.56 95 LYS A N 1
ATOM 777 C CA . LYS A 1 95 ? -2.250 0.526 20.400 1.00 86.56 95 LYS A CA 1
ATOM 778 C C . LYS A 1 95 ? -2.716 -0.370 19.269 1.00 86.56 95 LYS A C 1
ATOM 780 O O . LYS A 1 95 ? -2.851 -1.580 19.442 1.00 86.56 95 LYS A O 1
ATOM 785 N N . VAL A 1 96 ? -2.935 0.236 18.116 1.00 88.06 96 VAL A N 1
ATOM 786 C CA . VAL A 1 96 ? -3.205 -0.457 16.865 1.00 88.06 96 VAL A CA 1
ATOM 787 C C . VAL A 1 96 ? -1.931 -0.417 16.037 1.00 88.06 96 VAL A C 1
ATOM 789 O O . VAL A 1 96 ? -1.382 0.659 15.800 1.00 88.06 96 VAL A O 1
ATOM 792 N N . SER A 1 97 ? -1.482 -1.595 15.610 1.00 92.38 97 SER A N 1
ATOM 793 C CA . SER A 1 97 ? -0.380 -1.769 14.666 1.00 92.38 97 SER A CA 1
ATOM 794 C C . SER A 1 97 ? -0.934 -2.259 13.332 1.00 92.38 97 SER A C 1
ATOM 796 O O . SER A 1 97 ? -1.742 -3.195 13.289 1.00 92.38 97 SER A O 1
ATOM 798 N N . TYR A 1 98 ? -0.545 -1.608 12.243 1.00 92.62 98 TYR A N 1
ATOM 799 C CA . TYR A 1 98 ? -1.017 -1.930 10.899 1.00 92.62 98 TYR A CA 1
ATOM 800 C C . TYR A 1 98 ? 0.029 -1.587 9.847 1.00 92.62 98 TYR A C 1
ATOM 802 O O . TYR A 1 98 ? 0.876 -0.713 10.032 1.00 92.62 98 TYR A O 1
ATOM 810 N N . TRP A 1 99 ? -0.069 -2.262 8.712 1.00 94.69 99 TRP A N 1
ATOM 811 C CA . TRP A 1 99 ? 0.779 -2.039 7.556 1.00 94.69 99 TRP A CA 1
ATOM 812 C C . TRP A 1 99 ? 0.042 -1.265 6.484 1.00 94.69 99 TRP A C 1
ATOM 814 O O . TRP A 1 99 ? -1.152 -1.466 6.265 1.00 94.69 99 TRP A O 1
ATOM 824 N N . VAL A 1 100 ? 0.794 -0.444 5.763 1.00 94.88 100 VAL A N 1
ATOM 825 C CA . VAL A 1 100 ? 0.420 0.065 4.449 1.00 94.88 100 VAL A CA 1
ATOM 826 C C . VAL A 1 100 ? 1.454 -0.432 3.456 1.00 94.88 100 VAL A C 1
ATOM 828 O O . VAL A 1 100 ? 2.630 -0.090 3.569 1.00 94.88 100 VAL A O 1
ATOM 831 N N . VAL A 1 101 ? 1.017 -1.238 2.493 1.00 94.62 101 VAL A N 1
ATOM 832 C CA . VAL A 1 101 ? 1.888 -1.832 1.475 1.00 94.62 101 VAL A CA 1
ATOM 833 C C . VAL A 1 101 ? 1.390 -1.439 0.099 1.00 94.62 101 VAL A C 1
ATOM 835 O O . VAL A 1 101 ? 0.229 -1.675 -0.231 1.00 94.62 101 VAL A O 1
ATOM 838 N N . GLY A 1 102 ? 2.273 -0.858 -0.705 1.00 94.25 102 GLY A N 1
ATOM 839 C CA . GLY A 1 102 ? 2.061 -0.671 -2.133 1.00 94.25 102 GLY A CA 1
ATOM 840 C C . GLY A 1 102 ? 2.874 -1.683 -2.932 1.00 94.25 102 GLY A C 1
ATOM 841 O O . GLY A 1 102 ? 4.018 -1.968 -2.577 1.00 94.25 102 GLY A O 1
ATOM 842 N N . ARG A 1 103 ? 2.315 -2.188 -4.032 1.00 93.38 103 ARG A N 1
ATOM 843 C CA . ARG A 1 103 ? 2.977 -3.089 -4.983 1.00 93.38 103 ARG A CA 1
ATOM 844 C C . ARG A 1 103 ? 2.780 -2.579 -6.410 1.00 93.38 103 ARG A C 1
ATOM 846 O O . ARG A 1 103 ? 1.658 -2.282 -6.816 1.00 93.38 103 ARG A O 1
ATOM 853 N N . LEU A 1 104 ? 3.876 -2.492 -7.159 1.00 91.50 104 LEU A N 1
ATOM 854 C CA . LEU A 1 104 ? 3.921 -2.103 -8.564 1.00 91.50 104 LEU A CA 1
ATOM 855 C C . LEU A 1 104 ? 4.035 -3.355 -9.439 1.00 91.50 104 LEU A C 1
ATOM 857 O O . LEU A 1 104 ? 5.023 -4.094 -9.384 1.00 91.50 104 LEU A O 1
ATOM 861 N N . PHE A 1 105 ? 3.044 -3.564 -10.296 1.00 88.50 105 PHE A N 1
ATOM 862 C CA . PHE A 1 105 ? 3.058 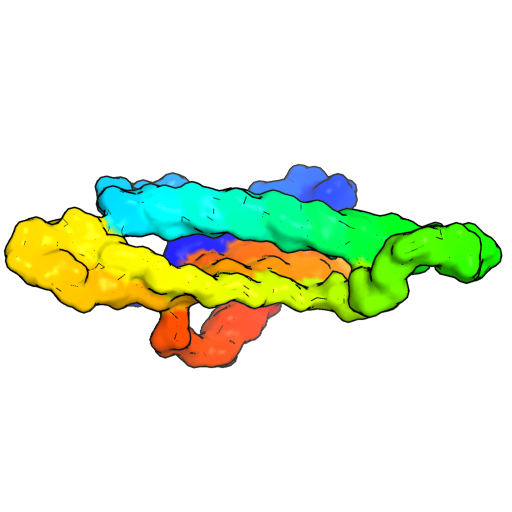-4.595 -11.328 1.00 88.50 105 PHE A CA 1
ATOM 863 C C . PHE A 1 105 ? 3.352 -3.949 -12.679 1.00 88.50 105 PHE A C 1
ATOM 865 O O . PHE A 1 105 ? 2.856 -2.867 -12.952 1.00 88.50 105 PHE A O 1
ATOM 872 N N . TYR A 1 106 ? 4.146 -4.607 -13.527 1.00 84.38 106 TYR A N 1
ATOM 873 C CA . TYR A 1 106 ? 4.500 -4.078 -14.855 1.00 84.38 106 TYR A CA 1
ATOM 874 C C . TYR A 1 106 ? 3.729 -4.713 -16.009 1.00 84.38 106 TYR A C 1
ATOM 876 O O . TYR A 1 106 ? 3.786 -4.193 -17.118 1.00 84.38 106 TYR A O 1
ATOM 884 N N . VAL A 1 107 ? 3.123 -5.878 -15.777 1.00 81.56 107 VAL A N 1
ATOM 885 C CA . VAL A 1 107 ? 2.478 -6.683 -16.815 1.00 81.56 107 VAL A CA 1
ATOM 886 C C . VAL A 1 107 ? 0.978 -6.718 -16.525 1.00 81.56 107 VAL A C 1
ATOM 888 O O . VAL A 1 107 ? 0.610 -6.997 -15.376 1.00 81.56 107 VAL A O 1
ATOM 891 N N . PRO A 1 108 ? 0.133 -6.453 -17.538 1.00 77.56 108 PRO A N 1
ATOM 892 C CA . PRO A 1 108 ? 0.468 -6.163 -18.942 1.00 77.56 108 PRO A CA 1
ATOM 893 C C . PRO A 1 108 ? 0.919 -4.711 -19.155 1.00 77.56 108 PRO A C 1
ATOM 895 O O . PRO A 1 108 ? 1.635 -4.425 -20.108 1.00 77.56 108 PRO A O 1
ATOM 898 N N . HIS A 1 109 ? 0.555 -3.822 -18.236 1.00 81.19 109 HIS A N 1
ATOM 899 C CA . HIS A 1 109 ? 0.991 -2.435 -18.144 1.00 81.19 109 HIS A CA 1
ATOM 900 C C . HIS A 1 109 ? 1.251 -2.079 -16.666 1.00 81.19 109 HIS A C 1
ATOM 902 O O . HIS A 1 109 ? 0.948 -2.878 -15.768 1.00 81.19 109 HIS A O 1
ATOM 908 N N . PRO A 1 110 ? 1.906 -0.934 -16.388 1.00 86.44 110 PRO A N 1
ATOM 909 C CA . PRO A 1 110 ? 2.153 -0.486 -15.027 1.00 86.44 110 PRO A CA 1
ATOM 910 C C . PRO A 1 110 ? 0.855 -0.224 -14.259 1.00 86.44 110 PRO A C 1
ATOM 912 O O . PRO A 1 110 ? 0.097 0.678 -14.608 1.00 86.44 110 PRO A O 1
ATOM 915 N N . ARG A 1 111 ? 0.650 -0.963 -13.170 1.00 88.38 111 ARG A N 1
ATOM 916 C CA . ARG A 1 111 ? -0.457 -0.761 -12.229 1.00 88.38 111 ARG A CA 1
ATOM 917 C C . ARG A 1 111 ? 0.029 -0.848 -10.796 1.00 88.38 111 ARG A C 1
ATOM 919 O O . ARG A 1 111 ? 0.943 -1.615 -10.476 1.00 88.38 111 ARG A O 1
ATOM 926 N N . GLU A 1 112 ? -0.611 -0.085 -9.931 1.00 91.75 112 GLU A N 1
ATOM 927 C CA . GLU A 1 112 ? -0.251 0.021 -8.527 1.00 91.75 112 GLU A CA 1
ATOM 928 C C . GLU A 1 112 ? -1.402 -0.484 -7.661 1.00 91.75 112 GLU A C 1
ATOM 930 O O . GLU A 1 112 ? -2.579 -0.223 -7.921 1.00 91.75 112 GLU A O 1
ATOM 935 N N . MET A 1 113 ? -1.064 -1.218 -6.611 1.00 90.31 113 MET A N 1
ATOM 936 C CA . MET A 1 113 ? -2.040 -1.731 -5.662 1.00 90.31 113 MET A CA 1
ATOM 937 C C . MET A 1 113 ? -1.592 -1.432 -4.245 1.00 90.31 113 MET A C 1
ATOM 939 O O . MET A 1 113 ? -0.432 -1.655 -3.912 1.00 90.31 113 MET A O 1
ATOM 943 N N . TYR A 1 114 ? -2.520 -0.960 -3.423 1.00 92.38 114 TYR A N 1
ATOM 944 C CA . TYR A 1 114 ? -2.283 -0.500 -2.066 1.00 92.38 114 TYR A CA 1
ATOM 945 C C . TYR A 1 114 ? -3.202 -1.223 -1.094 1.00 92.38 114 TYR A C 1
ATOM 947 O O . TYR A 1 114 ? -4.423 -1.237 -1.262 1.00 92.38 114 TYR A O 1
ATOM 955 N N . VAL A 1 115 ? -2.621 -1.798 -0.049 1.00 91.00 115 VAL A N 1
ATOM 956 C CA . VAL A 1 115 ? -3.348 -2.572 0.957 1.00 91.00 115 VAL A CA 1
ATOM 957 C C . VAL A 1 115 ? -3.014 -2.034 2.341 1.00 91.00 115 VAL A C 1
ATOM 959 O O . VAL A 1 115 ? -1.848 -1.791 2.651 1.00 91.00 115 VAL A O 1
ATOM 962 N N . CYS A 1 116 ? -4.045 -1.857 3.166 1.00 90.94 116 CYS A N 1
ATOM 963 C CA . CYS A 1 116 ? -3.932 -1.502 4.574 1.00 90.94 116 CYS A CA 1
ATOM 964 C C . CYS A 1 116 ? -4.538 -2.610 5.436 1.00 90.94 116 CYS A C 1
ATOM 966 O O . CYS A 1 116 ? -5.742 -2.875 5.353 1.00 90.94 116 CYS A O 1
ATOM 968 N N . TYR A 1 117 ? -3.727 -3.242 6.279 1.00 89.31 117 TYR A N 1
ATOM 969 C CA . TYR A 1 117 ? -4.144 -4.404 7.066 1.00 89.31 117 TYR A CA 1
ATOM 970 C C . TYR A 1 117 ? -3.523 -4.398 8.462 1.00 89.31 117 TYR A C 1
ATOM 972 O O . TYR A 1 117 ? -2.453 -3.833 8.678 1.00 89.31 117 TYR A O 1
ATOM 980 N N . GLN A 1 118 ? -4.207 -5.022 9.419 1.00 88.81 118 GLN A N 1
ATOM 981 C CA . GLN A 1 118 ? -3.718 -5.155 10.789 1.00 88.81 118 GLN A CA 1
ATOM 982 C C . GLN A 1 118 ? -2.482 -6.060 10.843 1.00 88.81 118 GLN A C 1
ATOM 984 O O . GLN A 1 118 ? -2.446 -7.088 10.176 1.00 88.81 118 GLN A O 1
ATOM 989 N N . ASP A 1 119 ? -1.495 -5.722 11.670 1.00 89.12 119 ASP A N 1
ATOM 990 C CA . ASP A 1 119 ? -0.216 -6.446 11.769 1.00 89.12 119 ASP A CA 1
ATOM 991 C C . ASP A 1 119 ? -0.362 -7.948 12.084 1.00 89.12 119 ASP A C 1
ATOM 993 O O . ASP A 1 119 ? 0.432 -8.770 11.643 1.00 89.12 119 ASP A O 1
ATOM 997 N N . SER A 1 120 ? -1.442 -8.342 12.763 1.00 86.12 120 SER A N 1
ATOM 998 C CA . SER A 1 120 ? -1.740 -9.744 13.075 1.00 86.12 120 SER A CA 1
ATOM 999 C C . SER A 1 120 ? -2.231 -10.578 11.883 1.00 86.12 120 SER A C 1
ATOM 1001 O O . SER A 1 120 ? -2.534 -11.760 12.054 1.00 86.12 120 SER A O 1
ATOM 1003 N N . ILE A 1 121 ? -2.382 -9.988 10.693 1.00 84.38 121 ILE A N 1
ATOM 1004 C CA . ILE A 1 121 ? -2.865 -10.699 9.511 1.00 84.38 121 ILE A CA 1
ATOM 1005 C C . ILE A 1 121 ? -1.820 -11.686 8.980 1.00 84.38 121 ILE A C 1
ATOM 1007 O O . ILE A 1 121 ? -0.676 -11.305 8.736 1.00 84.38 121 ILE A O 1
ATOM 1011 N N . PRO A 1 122 ? -2.213 -12.939 8.690 1.00 86.12 122 PRO A N 1
ATOM 1012 C CA . PRO A 1 122 ? -1.329 -13.887 8.028 1.00 86.12 122 PRO A CA 1
ATOM 1013 C C . PRO A 1 122 ? -0.975 -13.470 6.587 1.00 86.12 122 PRO A C 1
ATOM 1015 O O . PRO A 1 122 ? -1.840 -13.051 5.813 1.00 86.12 122 PRO A O 1
ATOM 1018 N N . GLN A 1 123 ? 0.285 -13.683 6.188 1.00 84.88 123 GLN A N 1
ATOM 1019 C CA . GLN A 1 123 ? 0.813 -13.311 4.862 1.00 84.88 123 GLN A CA 1
ATOM 1020 C C . GLN A 1 123 ? -0.007 -13.860 3.685 1.00 84.88 123 GLN A C 1
ATOM 1022 O O . GLN A 1 123 ? -0.157 -13.192 2.664 1.00 84.88 123 GLN A O 1
ATOM 1027 N N . ASN A 1 124 ? -0.566 -15.066 3.803 1.00 85.06 124 ASN A N 1
ATOM 1028 C CA . ASN A 1 124 ? -1.349 -15.674 2.725 1.00 85.06 124 ASN A CA 1
ATOM 1029 C C . ASN A 1 124 ? -2.601 -14.854 2.365 1.00 85.06 124 ASN A C 1
ATOM 1031 O O . ASN A 1 124 ? -2.941 -14.775 1.187 1.00 85.06 124 ASN A O 1
ATOM 1035 N N . LEU A 1 125 ? -3.259 -14.212 3.337 1.00 81.00 125 LEU A N 1
ATOM 1036 C CA . LEU A 1 125 ? -4.420 -13.354 3.082 1.00 81.00 125 LEU A CA 1
ATOM 1037 C C . LEU A 1 125 ? -4.020 -12.063 2.359 1.00 81.00 125 LEU A C 1
ATOM 1039 O O . LEU A 1 125 ? -4.747 -11.605 1.479 1.00 81.00 125 LEU A O 1
ATOM 1043 N N . ILE A 1 126 ? -2.844 -11.519 2.674 1.00 84.88 126 ILE A N 1
ATOM 1044 C CA . ILE A 1 126 ? -2.282 -10.343 1.994 1.00 84.88 126 ILE A CA 1
ATOM 1045 C C . ILE A 1 126 ? -1.961 -10.688 0.539 1.00 84.88 126 ILE A C 1
ATOM 1047 O O . ILE A 1 126 ? -2.333 -9.957 -0.377 1.00 84.88 126 ILE A O 1
ATOM 1051 N N . GLU A 1 127 ? -1.348 -11.848 0.299 1.00 87.06 127 GLU A N 1
ATOM 1052 C CA . GLU A 1 127 ? -1.071 -12.312 -1.062 1.00 87.06 127 GLU A CA 1
ATOM 1053 C C . GLU A 1 127 ? -2.345 -12.584 -1.864 1.00 87.06 127 GLU A C 1
ATOM 1055 O O . GLU A 1 127 ? -2.374 -12.331 -3.068 1.00 87.06 127 GLU A O 1
ATOM 1060 N N . ILE A 1 128 ? -3.412 -13.063 -1.218 1.00 83.44 128 ILE A N 1
ATOM 1061 C CA . ILE A 1 128 ? -4.725 -13.180 -1.860 1.00 83.44 128 ILE A CA 1
ATOM 1062 C C . ILE A 1 128 ? -5.246 -11.790 -2.236 1.00 83.44 128 ILE A C 1
ATOM 1064 O O . ILE A 1 128 ? -5.651 -11.611 -3.381 1.00 83.44 128 ILE A O 1
ATOM 1068 N N . ALA A 1 129 ? -5.161 -10.791 -1.349 1.00 81.62 129 ALA A N 1
ATOM 1069 C CA . ALA A 1 129 ? -5.565 -9.416 -1.658 1.00 81.62 129 ALA A CA 1
ATOM 1070 C C . ALA A 1 129 ? -4.843 -8.848 -2.888 1.00 81.62 129 ALA A C 1
ATOM 1072 O O . ALA A 1 129 ? -5.490 -8.263 -3.755 1.00 81.62 129 ALA A O 1
ATOM 1073 N N . PHE A 1 130 ? -3.542 -9.112 -3.029 1.00 83.31 130 PHE A N 1
ATOM 1074 C CA . PHE A 1 130 ? -2.790 -8.708 -4.219 1.00 83.31 130 PHE A CA 1
ATOM 1075 C C . PHE A 1 130 ? -3.168 -9.470 -5.498 1.00 83.31 130 PHE A C 1
ATOM 1077 O O . PHE A 1 130 ? -2.986 -8.956 -6.602 1.00 83.31 130 PHE A O 1
ATOM 1084 N N . LYS A 1 131 ? -3.692 -10.692 -5.367 1.00 82.50 131 LYS A N 1
ATOM 1085 C CA . LYS A 1 131 ? -4.057 -11.570 -6.488 1.00 82.50 131 LYS A CA 1
ATOM 1086 C C . LYS A 1 131 ? -5.519 -11.461 -6.913 1.00 82.50 131 LYS A C 1
ATOM 1088 O O . LYS A 1 131 ? -5.820 -11.822 -8.048 1.00 82.50 131 LYS A O 1
ATOM 1093 N N . MET A 1 132 ? -6.410 -10.952 -6.057 1.00 69.31 132 MET A N 1
ATOM 1094 C CA . MET A 1 132 ? -7.860 -10.924 -6.309 1.00 69.31 132 MET A CA 1
ATOM 1095 C C . MET A 1 132 ? -8.250 -10.184 -7.603 1.00 69.31 132 MET A C 1
ATOM 1097 O O . MET A 1 132 ? -9.232 -10.564 -8.227 1.00 69.31 132 MET A O 1
ATOM 1101 N N . ASN A 1 133 ? -7.434 -9.235 -8.080 1.00 58.25 133 ASN A N 1
ATOM 1102 C CA . ASN A 1 133 ? -7.664 -8.506 -9.339 1.00 58.25 133 ASN A CA 1
ATOM 1103 C C . ASN A 1 133 ? -6.682 -8.872 -10.474 1.00 58.25 133 ASN A C 1
ATOM 1105 O O . ASN A 1 133 ? -6.579 -8.168 -11.479 1.00 58.25 133 ASN A O 1
ATOM 1109 N N . MET A 1 134 ? -5.926 -9.968 -10.342 1.00 57.50 134 MET A N 1
ATOM 1110 C CA . MET A 1 134 ? -5.042 -10.462 -11.412 1.00 57.50 134 MET A CA 1
ATOM 1111 C C . MET A 1 134 ? -5.753 -11.436 -12.373 1.00 57.50 134 MET A C 1
ATOM 1113 O O . MET A 1 134 ? -5.129 -11.910 -13.315 1.00 57.50 134 MET A O 1
ATOM 1117 N N . GLY A 1 135 ? -7.036 -11.737 -12.138 1.00 48.81 135 GLY A N 1
ATOM 1118 C CA . GLY A 1 135 ? -7.779 -12.825 -12.784 1.00 48.81 135 GLY A CA 1
ATOM 1119 C C . GLY A 1 135 ? -8.572 -12.501 -14.057 1.00 48.81 135 GLY A C 1
ATOM 1120 O O . GLY A 1 135 ? -9.335 -13.359 -14.478 1.00 48.81 135 GLY A O 1
ATOM 1121 N N . SER A 1 136 ? -8.434 -11.325 -14.682 1.00 44.84 136 SER A N 1
ATOM 1122 C CA . SER A 1 136 ? -9.177 -10.992 -15.919 1.00 44.84 136 SER A CA 1
ATOM 1123 C C . SER A 1 136 ? -8.293 -10.773 -17.152 1.00 44.84 136 SER A C 1
ATOM 1125 O O . SER A 1 136 ? -8.589 -9.920 -17.984 1.00 44.84 136 SER A O 1
ATOM 1127 N N . MET A 1 137 ? -7.194 -11.519 -17.275 1.00 43.00 137 MET A N 1
ATOM 1128 C CA . MET A 1 137 ? -6.427 -11.597 -18.525 1.00 43.00 137 MET A CA 1
ATOM 1129 C C . MET A 1 137 ? -6.492 -13.013 -19.072 1.00 43.00 137 MET A C 1
ATOM 1131 O O . MET A 1 137 ? -5.603 -13.829 -18.838 1.00 43.00 137 MET A O 1
ATOM 1135 N N . SER A 1 138 ? -7.596 -13.277 -19.763 1.00 34.41 138 SER A N 1
ATOM 1136 C CA . SER A 1 138 ? -7.751 -14.346 -20.747 1.00 34.41 138 SER A CA 1
ATOM 1137 C C . SER A 1 138 ? -7.988 -13.711 -22.105 1.00 34.41 138 SER A C 1
ATOM 1139 O O . SER A 1 138 ? -8.886 -12.837 -22.143 1.00 34.41 138 SER A O 1
#